Protein AF-A0A6M0SY52-F1 (afdb_monomer_lite)

Foldseek 3Di:
DPQLVVLCVVLVHDPVVLCVQLVDDPVRSVVQVVCVVVVHHGDPSNVVSSVSSSVVSVVVVVVVVVVVVVVVVVVVVVVVVD

Sequence (82 aa):
MKSYPYFRESIGLKGPEIEKLTGYTKQGLYYAFNMIDEGKQPAKKFLVCINSAIDKKIDEETRIYEEKINKLRELKERFKEE

Organism: Clostridium botulinum (NCBI:txid1491)

pLDDT: mean 91.5, std 7.47, range [49.94, 97.69]

Structure (mmCIF, N/CA/C/O backbone):
data_AF-A0A6M0SY52-F1
#
_entry.id   AF-A0A6M0SY52-F1
#
loop_
_atom_site.group_PDB
_atom_site.id
_atom_site.type_symbol
_atom_site.label_atom_id
_atom_site.label_alt_id
_atom_site.label_comp_id
_atom_site.label_asym_id
_atom_site.label_entity_id
_atom_site.label_seq_id
_atom_site.pdbx_PDB_ins_code
_atom_site.Cartn_x
_atom_site.Cartn_y
_atom_site.Cartn_z
_atom_site.occupancy
_atom_site.B_iso_or_equiv
_atom_site.auth_seq_id
_atom_site.auth_comp_id
_atom_site.auth_asym_id
_atom_site.auth_atom_id
_atom_site.pdbx_PDB_model_num
ATOM 1 N N . MET A 1 1 ? 0.001 8.727 -19.634 1.00 61.06 1 MET A N 1
ATOM 2 C CA . MET A 1 1 ? 0.419 8.920 -18.229 1.00 61.06 1 MET A CA 1
ATOM 3 C C . MET A 1 1 ? -0.759 9.290 -17.331 1.00 61.06 1 MET A C 1
ATOM 5 O O . MET A 1 1 ? -0.693 10.277 -16.605 1.00 61.06 1 MET A O 1
ATOM 9 N N . LYS A 1 2 ? -1.840 8.501 -17.349 1.00 78.25 2 LYS A N 1
ATOM 10 C CA . LYS A 1 2 ? -2.972 8.704 -16.422 1.00 78.25 2 LYS A CA 1
ATOM 11 C C . LYS A 1 2 ? -2.913 7.732 -15.241 1.00 78.25 2 LYS A C 1
ATOM 13 O O . LYS A 1 2 ? -3.237 8.135 -14.128 1.00 78.25 2 LYS A O 1
ATOM 18 N N . SER A 1 3 ? -2.400 6.515 -15.447 1.00 84.69 3 SER A N 1
ATOM 19 C CA . SER A 1 3 ? -2.431 5.477 -14.409 1.00 84.69 3 SER A CA 1
ATOM 20 C C . SER A 1 3 ? -1.524 5.745 -13.210 1.00 84.69 3 SER A C 1
ATOM 22 O O . SER A 1 3 ? -1.938 5.474 -12.090 1.00 84.69 3 SER A O 1
ATOM 24 N N . TYR A 1 4 ? -0.318 6.310 -13.383 1.00 89.75 4 TYR A N 1
ATOM 25 C CA . TYR A 1 4 ? 0.560 6.563 -12.226 1.00 89.75 4 TYR A CA 1
ATOM 26 C C . TYR A 1 4 ? 0.050 7.678 -11.293 1.00 89.75 4 TYR A C 1
ATOM 28 O O . TYR A 1 4 ? 0.008 7.449 -10.083 1.00 89.75 4 TYR A O 1
ATOM 36 N N . PRO A 1 5 ? -0.369 8.862 -11.793 1.00 89.94 5 PRO A N 1
ATOM 37 C CA . PRO A 1 5 ? -1.011 9.867 -10.946 1.00 89.94 5 PRO A CA 1
ATOM 38 C C . PRO A 1 5 ? -2.267 9.336 -10.247 1.00 89.94 5 PRO A C 1
ATOM 40 O O . PRO A 1 5 ? -2.397 9.514 -9.040 1.00 89.94 5 PRO A O 1
ATOM 43 N N . TYR A 1 6 ? -3.125 8.617 -10.980 1.00 91.06 6 TYR A N 1
ATOM 44 C CA . TYR A 1 6 ? -4.337 8.011 -10.427 1.00 91.06 6 TYR A CA 1
ATOM 45 C C . TYR A 1 6 ? -4.032 6.979 -9.333 1.00 91.06 6 TYR A C 1
ATOM 47 O O . TYR A 1 6 ? -4.659 6.986 -8.277 1.00 91.06 6 TYR A O 1
ATOM 55 N N . PHE A 1 7 ? -3.031 6.122 -9.543 1.00 91.50 7 PHE A N 1
ATOM 56 C CA . PHE A 1 7 ? -2.573 5.162 -8.540 1.00 91.50 7 PHE A CA 1
ATOM 57 C C . PHE A 1 7 ? -2.084 5.866 -7.272 1.00 91.50 7 PHE A C 1
ATOM 59 O O . PHE A 1 7 ? -2.495 5.510 -6.173 1.00 91.50 7 PHE A O 1
ATOM 66 N N . ARG A 1 8 ? -1.249 6.902 -7.426 1.00 91.81 8 ARG A N 1
ATOM 67 C CA . ARG A 1 8 ? -0.745 7.717 -6.312 1.00 91.81 8 ARG A CA 1
ATOM 68 C C . ARG A 1 8 ? -1.860 8.329 -5.474 1.00 91.81 8 ARG A C 1
ATOM 70 O O . ARG A 1 8 ? -1.775 8.315 -4.251 1.00 91.81 8 ARG A O 1
ATOM 77 N N . GLU A 1 9 ? -2.862 8.886 -6.143 1.00 91.06 9 GLU A N 1
ATOM 78 C CA . GLU A 1 9 ? -4.036 9.470 -5.500 1.00 91.06 9 GLU A CA 1
ATOM 79 C C . GLU A 1 9 ? -4.853 8.399 -4.771 1.00 91.06 9 GLU A C 1
ATOM 81 O O . GLU A 1 9 ? -5.160 8.561 -3.594 1.00 91.06 9 GLU A O 1
ATOM 86 N N . SER A 1 10 ? -5.110 7.269 -5.433 1.00 89.94 10 SER A N 1
ATOM 87 C CA . SER A 1 10 ? -5.956 6.188 -4.912 1.00 89.94 10 SER A CA 1
ATOM 88 C C . SER A 1 10 ? -5.381 5.520 -3.664 1.00 89.94 10 SER A C 1
ATOM 90 O O . SER A 1 10 ? -6.120 5.210 -2.737 1.00 89.94 10 SER A O 1
ATOM 92 N N . ILE A 1 11 ? -4.064 5.306 -3.615 1.00 90.06 11 ILE A N 1
ATOM 93 C CA . ILE A 1 11 ? -3.409 4.717 -2.434 1.00 90.06 11 ILE A CA 1
ATOM 94 C C . ILE A 1 11 ? -3.049 5.768 -1.371 1.00 90.06 11 ILE A C 1
ATOM 96 O O . ILE A 1 11 ? -2.570 5.416 -0.295 1.00 90.06 11 ILE A O 1
ATOM 100 N N . GLY A 1 12 ? -3.218 7.059 -1.676 1.00 90.00 12 GLY A N 1
ATOM 101 C CA . GLY A 1 12 ? -2.914 8.160 -0.763 1.00 90.00 12 GLY A CA 1
ATOM 102 C C . GLY A 1 12 ? -1.428 8.340 -0.428 1.00 90.00 12 GLY A C 1
ATOM 103 O O . GLY A 1 12 ? -1.114 8.938 0.598 1.00 90.00 12 GLY A O 1
ATOM 104 N N . LEU A 1 13 ? -0.505 7.841 -1.261 1.00 88.50 13 LEU A N 1
ATOM 105 C CA . LEU A 1 13 ? 0.942 7.918 -1.012 1.00 88.50 13 LEU A CA 1
ATOM 106 C C . LEU A 1 13 ? 1.641 8.925 -1.933 1.00 88.50 13 LEU A C 1
ATOM 108 O O . LEU A 1 13 ? 1.344 9.071 -3.127 1.00 88.50 13 LEU A O 1
ATOM 112 N N . LYS A 1 14 ? 2.652 9.612 -1.394 1.00 91.25 14 LYS A N 1
ATOM 113 C CA . LYS A 1 14 ? 3.541 10.466 -2.186 1.00 91.25 14 LYS A CA 1
ATOM 114 C C . LYS A 1 14 ? 4.518 9.605 -2.987 1.00 91.25 14 LYS A C 1
ATOM 116 O O . LYS A 1 14 ? 4.870 8.494 -2.611 1.00 91.25 14 LYS A O 1
ATOM 121 N N . GLY A 1 15 ? 5.022 10.162 -4.087 1.00 89.50 15 GLY A N 1
ATOM 122 C CA . GLY A 1 15 ? 5.980 9.486 -4.973 1.00 89.50 15 GLY A CA 1
ATOM 123 C C . GLY A 1 15 ? 7.183 8.893 -4.229 1.00 89.50 15 GLY A C 1
ATOM 124 O O . GLY A 1 15 ? 7.409 7.697 -4.370 1.00 89.50 15 GLY A O 1
ATOM 125 N N . PRO A 1 16 ? 7.872 9.659 -3.359 1.00 93.12 16 PRO A N 1
ATOM 126 C CA . PRO A 1 16 ? 8.999 9.136 -2.585 1.00 93.12 16 PRO A CA 1
ATOM 127 C C . PRO A 1 16 ? 8.645 7.955 -1.669 1.00 93.12 16 PRO A C 1
ATOM 129 O O . PRO A 1 16 ? 9.482 7.091 -1.420 1.00 93.12 16 PRO A O 1
ATOM 132 N N . GLU A 1 17 ? 7.411 7.892 -1.166 1.00 91.75 17 GLU A N 1
ATOM 133 C CA . GLU A 1 17 ? 6.954 6.788 -0.317 1.00 91.75 17 GLU A CA 1
ATOM 134 C C . GLU A 1 17 ? 6.768 5.517 -1.145 1.00 91.75 17 GLU A C 1
ATOM 136 O O . GLU A 1 17 ? 7.211 4.445 -0.741 1.00 91.75 17 GLU A O 1
ATOM 141 N N . ILE A 1 18 ? 6.206 5.646 -2.349 1.00 91.62 18 ILE A N 1
ATOM 142 C CA . ILE A 1 18 ? 6.072 4.533 -3.296 1.00 91.62 18 ILE A CA 1
ATOM 143 C C . ILE A 1 18 ? 7.446 4.046 -3.748 1.00 91.62 18 ILE A C 1
ATOM 145 O O . ILE A 1 18 ? 7.677 2.840 -3.796 1.00 91.62 18 ILE A O 1
ATOM 149 N N . GLU A 1 19 ? 8.380 4.954 -4.037 1.00 93.81 19 GLU A N 1
ATOM 150 C CA . GLU A 1 19 ? 9.761 4.598 -4.384 1.00 93.81 19 GLU A CA 1
ATOM 151 C C . GLU A 1 19 ? 10.416 3.782 -3.258 1.00 93.81 19 GLU A C 1
ATOM 153 O O . GLU A 1 19 ? 11.002 2.730 -3.511 1.00 93.81 19 GLU A O 1
ATOM 158 N N . LYS A 1 20 ? 10.228 4.196 -1.997 1.00 92.25 20 LYS A N 1
ATOM 159 C CA . LYS A 1 20 ? 10.732 3.470 -0.822 1.00 92.25 20 LYS A CA 1
ATOM 160 C C . LYS A 1 20 ? 10.080 2.095 -0.641 1.00 92.25 20 LYS A C 1
ATOM 162 O O . LYS A 1 20 ? 10.777 1.146 -0.295 1.00 92.25 20 LYS A O 1
ATOM 167 N N . LEU A 1 21 ? 8.765 1.983 -0.836 1.00 89.75 21 LEU A N 1
ATOM 168 C CA . LEU A 1 21 ? 8.030 0.723 -0.659 1.00 89.75 21 LEU A CA 1
ATOM 169 C C . LEU A 1 21 ? 8.326 -0.288 -1.765 1.00 89.75 21 LEU A C 1
ATOM 171 O O . LEU A 1 21 ? 8.442 -1.480 -1.506 1.00 89.75 21 LEU A O 1
ATOM 175 N N . THR A 1 22 ? 8.444 0.192 -2.998 1.00 90.75 22 THR A N 1
ATOM 176 C CA . THR A 1 22 ? 8.589 -0.668 -4.177 1.00 90.75 22 THR A CA 1
ATOM 177 C C . THR A 1 22 ? 10.051 -0.922 -4.547 1.00 90.75 22 THR A C 1
ATOM 179 O O . THR A 1 22 ? 10.340 -1.877 -5.265 1.00 90.75 22 THR A O 1
ATOM 182 N N . GLY A 1 23 ? 10.978 -0.071 -4.094 1.00 91.94 23 GLY A N 1
ATOM 183 C CA . GLY A 1 23 ? 12.385 -0.082 -4.504 1.00 91.94 23 GLY A CA 1
ATOM 184 C C . GLY A 1 23 ? 12.618 0.419 -5.935 1.00 91.94 23 GLY A C 1
ATOM 185 O O . GLY A 1 23 ? 13.736 0.322 -6.443 1.00 91.94 23 GLY A O 1
ATOM 186 N N . TYR A 1 24 ? 11.583 0.930 -6.606 1.00 94.19 24 TYR A N 1
ATOM 187 C CA . TYR A 1 24 ? 11.696 1.522 -7.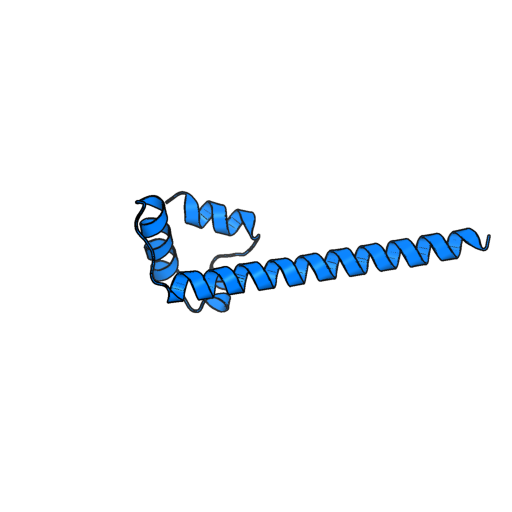935 1.00 94.19 24 TYR A CA 1
ATOM 188 C C . TYR A 1 24 ? 12.022 3.007 -7.832 1.00 94.19 24 TYR A C 1
ATOM 190 O O . TYR A 1 24 ? 11.516 3.708 -6.964 1.00 94.19 24 TYR A O 1
ATOM 198 N N . THR A 1 25 ? 12.822 3.508 -8.770 1.00 95.00 25 THR A N 1
ATOM 199 C CA . THR A 1 25 ? 13.002 4.952 -8.943 1.00 95.00 25 THR A CA 1
ATOM 200 C C . THR A 1 25 ? 11.748 5.568 -9.551 1.00 95.00 25 THR A C 1
ATOM 202 O O . THR A 1 25 ? 10.994 4.893 -10.259 1.00 95.00 25 THR A O 1
ATOM 205 N N . LYS A 1 26 ? 11.573 6.883 -9.389 1.00 93.19 26 LYS A N 1
ATOM 206 C CA . LYS A 1 26 ? 10.537 7.655 -10.088 1.00 93.19 26 LYS A CA 1
ATOM 207 C C . LYS A 1 26 ? 10.453 7.293 -11.575 1.00 93.19 26 LYS A C 1
ATOM 209 O O . LYS A 1 26 ? 9.374 6.978 -12.064 1.00 93.19 26 LYS A O 1
ATOM 214 N N . GLN A 1 27 ? 11.582 7.297 -12.289 1.00 93.81 27 GLN A N 1
ATOM 215 C CA . GLN A 1 27 ? 11.623 6.962 -13.719 1.00 93.81 27 GLN A CA 1
ATOM 216 C C . GLN A 1 27 ? 11.162 5.523 -13.990 1.00 93.81 27 GLN A C 1
ATOM 218 O O . GLN A 1 27 ? 10.377 5.305 -14.910 1.00 93.81 27 GLN A O 1
ATOM 223 N N . GLY A 1 28 ? 11.590 4.559 -13.167 1.00 94.62 28 GLY A N 1
ATOM 224 C CA . GLY A 1 28 ? 11.164 3.164 -13.277 1.00 94.62 28 GLY A CA 1
ATOM 225 C C . GLY A 1 28 ? 9.661 2.979 -13.053 1.00 94.62 28 GLY A C 1
ATOM 226 O O . GLY A 1 28 ? 9.024 2.238 -13.799 1.00 94.62 28 GLY A O 1
ATOM 227 N N . LEU A 1 29 ? 9.082 3.698 -12.086 1.00 94.38 29 LEU A N 1
ATOM 228 C CA . LEU A 1 29 ? 7.635 3.722 -11.857 1.00 94.38 29 LEU A CA 1
ATOM 229 C C . LEU A 1 29 ? 6.902 4.282 -13.081 1.00 94.38 29 LEU A C 1
ATOM 231 O O . LEU A 1 29 ? 6.024 3.619 -13.624 1.00 94.38 29 LEU A O 1
ATOM 235 N N . TYR A 1 30 ? 7.295 5.463 -13.567 1.00 93.50 30 TYR A N 1
ATOM 236 C CA . TYR A 1 30 ? 6.672 6.070 -14.749 1.00 93.50 30 TYR A CA 1
ATOM 237 C C . TYR A 1 30 ? 6.757 5.169 -15.983 1.00 93.50 30 TYR A C 1
ATOM 239 O O . TYR A 1 30 ? 5.777 5.049 -16.713 1.00 93.50 30 TYR A O 1
ATOM 247 N N . TYR A 1 31 ? 7.897 4.514 -16.199 1.00 94.56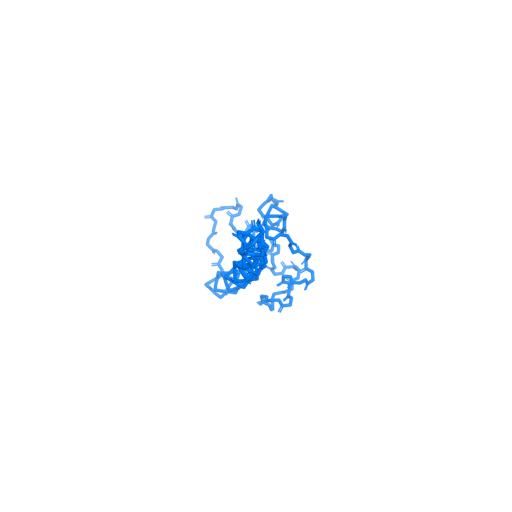 31 TYR A N 1
ATOM 248 C CA . TYR A 1 31 ? 8.066 3.566 -17.295 1.00 94.56 31 TYR A CA 1
ATOM 249 C C . TYR A 1 31 ? 7.103 2.380 -17.174 1.00 94.56 31 TYR A C 1
ATOM 251 O O . TYR A 1 31 ? 6.380 2.074 -18.119 1.00 94.56 31 TYR A O 1
ATOM 259 N N . ALA A 1 32 ? 7.034 1.743 -16.005 1.00 94.75 32 ALA A N 1
ATOM 260 C CA . ALA A 1 32 ? 6.164 0.591 -15.801 1.00 94.75 32 ALA A CA 1
ATOM 261 C C . ALA A 1 32 ? 4.672 0.951 -15.915 1.00 94.75 32 ALA A C 1
ATOM 263 O O . ALA A 1 32 ? 3.911 0.222 -16.547 1.00 94.75 32 ALA A O 1
ATOM 264 N N . PHE A 1 33 ? 4.253 2.100 -15.379 1.00 94.12 33 PHE A N 1
ATOM 265 C CA . PHE A 1 33 ? 2.881 2.586 -15.545 1.00 94.12 33 PHE A CA 1
ATOM 266 C C . PHE A 1 33 ? 2.562 3.001 -16.987 1.00 94.12 33 PHE A C 1
ATOM 268 O O . PHE A 1 33 ? 1.424 2.835 -17.418 1.00 94.12 33 PHE A O 1
ATOM 275 N N . ASN A 1 34 ? 3.540 3.486 -17.756 1.00 94.19 34 ASN A N 1
ATOM 276 C CA . ASN A 1 34 ? 3.357 3.719 -19.190 1.00 94.19 34 ASN A CA 1
ATOM 277 C C . ASN A 1 34 ? 3.127 2.423 -19.959 1.00 94.19 34 ASN A C 1
ATOM 279 O O . ASN A 1 34 ? 2.275 2.395 -20.837 1.00 94.19 34 ASN A O 1
ATOM 283 N N . MET A 1 35 ? 3.845 1.348 -19.620 1.00 93.81 35 MET A N 1
ATOM 284 C CA . MET A 1 35 ? 3.591 0.045 -20.237 1.00 93.81 35 MET A CA 1
ATOM 285 C C . MET A 1 35 ? 2.134 -0.374 -20.027 1.00 93.81 35 MET A C 1
ATOM 287 O O . MET A 1 35 ? 1.487 -0.784 -20.983 1.00 93.81 35 MET A O 1
ATOM 291 N N . ILE A 1 36 ? 1.602 -0.187 -18.814 1.00 91.69 36 ILE A N 1
ATOM 292 C CA . ILE A 1 36 ? 0.193 -0.471 -18.506 1.00 91.69 36 ILE A CA 1
ATOM 293 C C . ILE A 1 36 ? -0.748 0.425 -19.325 1.00 91.69 36 ILE A C 1
ATOM 295 O O . ILE A 1 36 ? -1.679 -0.092 -19.937 1.00 91.69 36 ILE A O 1
ATOM 299 N N . ASP A 1 37 ? -0.495 1.741 -19.377 1.00 92.44 37 ASP A N 1
ATOM 300 C CA . ASP A 1 37 ? -1.277 2.696 -20.188 1.00 92.44 37 ASP A CA 1
ATOM 301 C C . ASP A 1 37 ? -1.307 2.289 -21.681 1.00 92.44 37 ASP A C 1
ATOM 303 O O . ASP A 1 37 ? -2.302 2.512 -22.364 1.00 92.44 37 ASP A O 1
ATOM 307 N N . GLU A 1 38 ? -0.227 1.687 -22.188 1.00 94.56 38 GLU A N 1
ATOM 308 C CA . GLU A 1 38 ? -0.085 1.200 -23.568 1.00 94.56 38 GLU A CA 1
ATOM 309 C C . GLU A 1 38 ? -0.654 -0.216 -23.792 1.00 94.56 38 GLU A C 1
ATOM 311 O O . GLU A 1 38 ? -0.518 -0.765 -24.885 1.00 94.56 38 GLU A O 1
ATOM 316 N N . GLY A 1 39 ? -1.253 -0.844 -22.772 1.00 92.94 39 GLY A N 1
ATOM 317 C CA . GLY A 1 39 ? -1.757 -2.221 -22.843 1.00 92.94 39 GLY A CA 1
ATOM 318 C C . GLY A 1 39 ? -0.660 -3.294 -22.852 1.00 92.94 39 GLY A C 1
ATOM 319 O O . GLY A 1 39 ? -0.926 -4.455 -23.161 1.00 92.94 39 GLY A O 1
ATOM 320 N N . LYS A 1 40 ? 0.581 -2.928 -22.518 1.00 94.69 40 LYS A N 1
ATOM 321 C CA . LYS A 1 40 ? 1.721 -3.842 -22.387 1.00 94.69 40 LYS A CA 1
ATOM 322 C C . LYS A 1 40 ? 1.841 -4.348 -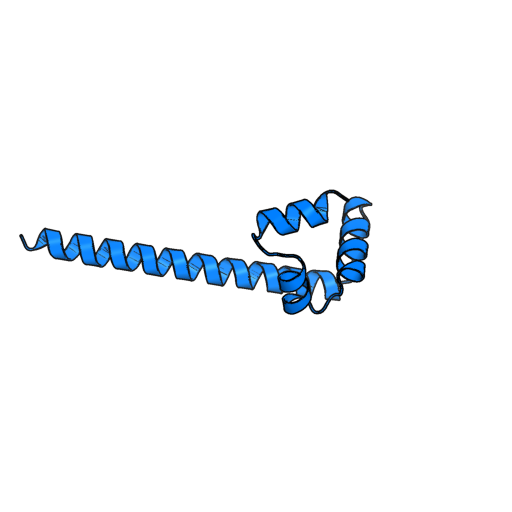20.954 1.00 94.69 40 LYS A C 1
ATOM 324 O O . LYS A 1 40 ? 1.535 -3.654 -19.986 1.00 94.69 40 LYS A O 1
ATOM 329 N N . GLN A 1 41 ? 2.374 -5.557 -20.810 1.00 92.62 41 GLN A N 1
ATOM 330 C CA . GLN A 1 41 ? 2.610 -6.142 -19.497 1.00 92.62 41 GLN A CA 1
ATOM 331 C C . GLN A 1 41 ? 3.923 -5.608 -18.892 1.00 92.62 41 GLN A C 1
ATOM 333 O O . GLN A 1 41 ? 4.986 -5.812 -19.484 1.00 92.62 41 GLN A O 1
ATOM 338 N N . PRO A 1 42 ? 3.894 -4.950 -17.718 1.00 93.44 42 PRO A N 1
ATOM 339 C CA . PRO A 1 42 ? 5.111 -4.558 -17.016 1.00 93.44 42 PRO A CA 1
ATOM 340 C C . PRO A 1 42 ? 5.836 -5.786 -16.444 1.00 93.44 42 PRO A C 1
ATOM 342 O O . PRO A 1 42 ? 5.294 -6.890 -16.364 1.00 93.44 42 PRO A O 1
ATOM 345 N N . ALA A 1 43 ? 7.077 -5.595 -15.994 1.00 93.88 43 ALA A N 1
ATOM 346 C CA . ALA A 1 43 ? 7.867 -6.674 -15.408 1.00 93.88 43 ALA A CA 1
ATOM 347 C C . ALA A 1 43 ? 7.156 -7.330 -14.207 1.00 93.88 43 ALA A C 1
ATOM 349 O O . ALA A 1 43 ? 6.618 -6.643 -13.339 1.00 93.88 43 ALA A O 1
ATOM 350 N N . LYS A 1 44 ? 7.246 -8.662 -14.078 1.00 94.31 44 LYS A N 1
ATOM 351 C CA . LYS A 1 44 ? 6.667 -9.403 -12.938 1.00 94.31 44 LYS A CA 1
ATOM 352 C C . LYS A 1 44 ? 7.119 -8.846 -11.584 1.00 94.31 44 LYS A C 1
ATOM 354 O O . LYS A 1 44 ? 6.313 -8.726 -10.669 1.00 94.31 44 LYS A O 1
ATOM 359 N N . LYS A 1 45 ? 8.396 -8.459 -11.471 1.00 93.69 45 LYS A N 1
ATOM 360 C CA . LYS A 1 45 ? 8.950 -7.832 -10.261 1.00 93.69 45 LYS A CA 1
ATOM 361 C C . LYS A 1 45 ? 8.214 -6.539 -9.895 1.00 93.69 45 LYS A C 1
ATOM 363 O O . LYS A 1 45 ? 7.929 -6.328 -8.725 1.00 93.69 45 LYS A O 1
ATOM 368 N N . PHE A 1 46 ? 7.860 -5.720 -10.885 1.00 94.19 46 PHE A N 1
ATOM 369 C CA . PHE A 1 46 ? 7.119 -4.481 -10.655 1.00 94.19 46 PHE A CA 1
ATOM 370 C C . PHE A 1 46 ? 5.734 -4.775 -10.077 1.00 94.19 46 PHE A C 1
ATOM 372 O O . PHE A 1 46 ? 5.359 -4.173 -9.076 1.00 94.19 46 PHE A O 1
ATOM 379 N N . LEU A 1 47 ? 5.019 -5.750 -10.650 1.00 93.31 47 LEU A N 1
ATOM 380 C CA . LEU A 1 47 ? 3.700 -6.163 -10.162 1.00 93.31 47 LEU A CA 1
ATOM 381 C C . LEU A 1 47 ? 3.756 -6.653 -8.709 1.00 93.31 47 LEU A C 1
ATOM 383 O O . LEU A 1 47 ? 2.943 -6.236 -7.894 1.00 93.31 47 LEU A O 1
ATOM 387 N N . VAL A 1 48 ? 4.749 -7.480 -8.367 1.00 94.50 48 VAL A N 1
ATOM 388 C CA . VAL A 1 48 ? 4.950 -7.961 -6.989 1.00 94.50 48 VAL A CA 1
ATOM 389 C C . VAL A 1 48 ? 5.204 -6.796 -6.026 1.00 94.50 48 VAL A C 1
ATOM 391 O O . VAL A 1 48 ? 4.576 -6.720 -4.974 1.00 94.50 48 VAL A O 1
ATOM 394 N N . CYS A 1 49 ? 6.092 -5.867 -6.388 1.00 93.75 49 CYS A N 1
ATOM 395 C CA . CYS A 1 49 ? 6.426 -4.720 -5.544 1.00 93.75 49 CYS A CA 1
ATOM 396 C C . CYS A 1 49 ? 5.242 -3.759 -5.351 1.00 93.75 49 CYS A C 1
ATOM 398 O O . CYS A 1 49 ? 5.030 -3.269 -4.245 1.00 93.75 49 CYS A O 1
ATOM 400 N N . ILE A 1 50 ? 4.465 -3.491 -6.405 1.00 92.94 50 ILE A N 1
ATOM 401 C CA . ILE A 1 50 ? 3.284 -2.621 -6.320 1.00 92.94 50 ILE A CA 1
ATOM 402 C C . ILE A 1 50 ? 2.174 -3.273 -5.498 1.00 92.94 50 ILE A C 1
ATOM 404 O O . ILE A 1 50 ? 1.595 -2.596 -4.654 1.00 92.94 50 ILE A O 1
ATOM 408 N N . ASN A 1 51 ? 1.928 -4.573 -5.671 1.00 92.88 51 ASN A N 1
ATOM 409 C CA . ASN A 1 51 ? 0.952 -5.289 -4.848 1.00 92.88 51 ASN A CA 1
ATOM 410 C C . ASN A 1 51 ? 1.340 -5.255 -3.370 1.00 92.88 51 ASN A C 1
ATOM 412 O O . ASN A 1 51 ? 0.509 -4.917 -2.542 1.00 92.88 51 ASN A O 1
ATOM 416 N N . SER A 1 52 ? 2.619 -5.452 -3.043 1.00 91.19 52 SER A N 1
ATOM 417 C CA . SER A 1 52 ? 3.086 -5.318 -1.659 1.00 91.19 52 SER A CA 1
ATOM 418 C C . SER A 1 52 ? 2.854 -3.913 -1.080 1.00 91.19 52 SER A C 1
ATOM 420 O O . SER A 1 52 ? 2.536 -3.779 0.102 1.00 91.19 52 SER A O 1
ATOM 422 N N . ALA A 1 53 ? 2.980 -2.857 -1.893 1.00 90.19 53 ALA A N 1
ATOM 423 C CA . ALA A 1 53 ? 2.658 -1.499 -1.458 1.00 90.19 53 ALA A CA 1
ATOM 424 C C . ALA A 1 53 ? 1.149 -1.307 -1.210 1.00 90.19 53 ALA A C 1
ATOM 426 O O . ALA A 1 53 ? 0.781 -0.600 -0.272 1.00 90.19 53 ALA A O 1
ATOM 427 N N . ILE A 1 54 ? 0.293 -1.945 -2.016 1.00 93.62 54 ILE A N 1
ATOM 428 C CA . ILE A 1 54 ? -1.167 -1.944 -1.839 1.00 93.62 54 ILE A CA 1
ATOM 429 C C . ILE A 1 54 ? -1.554 -2.718 -0.575 1.00 93.62 54 ILE A C 1
ATOM 431 O O . ILE A 1 54 ? -2.273 -2.171 0.256 1.00 93.62 54 ILE A O 1
ATOM 435 N N . ASP A 1 55 ? -1.034 -3.933 -0.390 1.00 92.75 55 ASP A N 1
ATOM 436 C CA . ASP A 1 55 ? -1.319 -4.781 0.775 1.00 92.75 55 ASP A CA 1
ATOM 437 C C . ASP A 1 55 ? -0.973 -4.050 2.073 1.00 92.75 55 ASP A C 1
ATOM 439 O O . ASP A 1 55 ? -1.789 -3.948 2.985 1.00 92.75 55 ASP A O 1
ATOM 443 N N . LYS A 1 56 ? 0.197 -3.404 2.114 1.00 89.50 56 LYS A N 1
ATOM 444 C CA . LYS A 1 56 ? 0.595 -2.597 3.268 1.00 89.50 56 LYS A CA 1
ATOM 445 C C . LYS A 1 56 ? -0.383 -1.457 3.557 1.00 89.50 56 LYS A C 1
ATOM 447 O O . LYS A 1 56 ? -0.588 -1.110 4.720 1.00 89.50 56 LYS A O 1
ATOM 452 N N . LYS A 1 57 ? -0.957 -0.846 2.516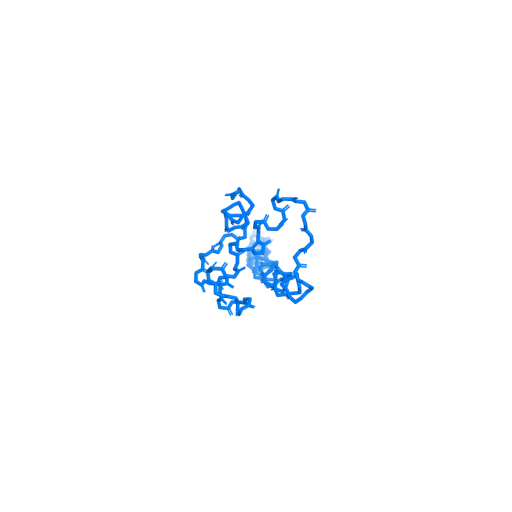 1.00 89.88 57 LYS A N 1
ATOM 453 C CA . LYS A 1 57 ? -1.940 0.225 2.692 1.00 89.88 57 LYS A CA 1
ATOM 454 C C . LYS A 1 57 ? -3.275 -0.319 3.199 1.00 89.88 57 LYS A C 1
ATOM 456 O O . LYS A 1 57 ? -3.879 0.306 4.064 1.00 89.88 57 LYS A O 1
ATOM 461 N N . ILE A 1 58 ? -3.693 -1.491 2.721 1.00 93.62 58 ILE A N 1
ATOM 462 C CA . ILE A 1 58 ? -4.867 -2.209 3.235 1.00 93.62 58 ILE A CA 1
ATOM 463 C C . ILE A 1 58 ? -4.693 -2.506 4.728 1.00 93.62 58 ILE A C 1
ATOM 465 O O . ILE A 1 58 ? -5.592 -2.194 5.508 1.00 93.62 58 ILE A O 1
ATOM 469 N N . ASP A 1 59 ? -3.541 -3.037 5.138 1.00 93.62 59 ASP A N 1
ATOM 470 C CA . ASP A 1 59 ? -3.262 -3.364 6.542 1.00 93.62 59 ASP A CA 1
ATOM 471 C C . ASP A 1 59 ? -3.278 -2.117 7.439 1.00 93.62 59 ASP A C 1
ATOM 473 O O . ASP A 1 59 ? -3.846 -2.127 8.534 1.00 93.62 59 ASP A O 1
ATOM 477 N N . GLU A 1 60 ? -2.674 -1.018 6.976 1.00 92.31 60 GLU A N 1
ATOM 478 C CA . GLU A 1 60 ? -2.645 0.246 7.714 1.00 92.31 60 GLU A CA 1
ATOM 479 C C . GLU A 1 60 ? -4.051 0.819 7.924 1.00 92.31 60 GLU A C 1
ATOM 481 O O . GLU A 1 60 ? -4.411 1.147 9.057 1.00 92.31 60 GLU A O 1
ATOM 486 N N . GLU A 1 61 ? -4.846 0.919 6.854 1.00 93.81 61 GLU A N 1
ATOM 487 C CA . GLU A 1 61 ? -6.224 1.410 6.933 1.00 93.81 61 GLU A CA 1
ATOM 488 C C . GLU A 1 61 ? -7.073 0.495 7.819 1.00 93.81 61 GLU A C 1
ATOM 490 O O . GLU A 1 61 ? -7.772 0.977 8.710 1.00 93.81 61 GLU A O 1
ATOM 495 N N . THR A 1 62 ? -6.958 -0.826 7.643 1.00 96.12 62 THR A N 1
ATOM 496 C CA . THR A 1 62 ? -7.686 -1.815 8.452 1.00 96.12 62 THR A CA 1
ATOM 497 C C . THR A 1 62 ? -7.418 -1.598 9.934 1.00 96.12 62 THR A C 1
ATOM 499 O O . THR A 1 62 ? -8.364 -1.431 10.703 1.00 96.12 62 THR A O 1
ATOM 502 N N . ARG A 1 63 ? -6.147 -1.472 10.332 1.00 96.44 63 ARG A N 1
ATOM 503 C CA . ARG A 1 63 ? -5.775 -1.223 11.730 1.00 96.44 63 ARG A CA 1
ATOM 504 C C . ARG A 1 63 ? -6.366 0.084 12.267 1.00 96.44 63 ARG A C 1
ATOM 506 O O . ARG A 1 63 ? -6.885 0.108 13.380 1.00 96.44 63 ARG A O 1
ATOM 513 N N . ILE A 1 64 ? -6.324 1.170 11.488 1.00 96.19 64 ILE A N 1
ATOM 514 C CA . ILE A 1 64 ? -6.899 2.467 11.889 1.00 96.19 64 ILE A CA 1
ATOM 515 C C . ILE A 1 64 ? -8.410 2.340 12.130 1.00 96.19 64 ILE A C 1
ATOM 517 O O . ILE A 1 64 ? -8.935 2.849 13.127 1.00 96.19 64 ILE A O 1
ATOM 521 N N . TYR A 1 65 ? -9.124 1.661 11.231 1.00 96.56 65 TYR A N 1
ATOM 522 C CA . TYR A 1 65 ? -10.564 1.464 11.370 1.00 96.56 65 TYR A CA 1
ATOM 523 C C . TYR A 1 65 ? -10.916 0.510 12.514 1.00 96.56 65 TYR A C 1
ATOM 525 O O . TYR A 1 65 ? -11.875 0.781 13.238 1.00 96.56 65 TYR A O 1
ATOM 533 N N . GLU A 1 66 ? -10.137 -0.547 12.738 1.00 97.50 66 GLU A N 1
ATOM 534 C CA . GLU A 1 66 ? -10.301 -1.448 13.883 1.00 97.50 66 GLU A CA 1
ATOM 535 C C . GLU A 1 66 ? -10.125 -0.711 15.214 1.00 97.50 66 GLU A C 1
ATOM 537 O O . GLU A 1 66 ? -10.981 -0.813 16.096 1.00 97.50 66 GLU A O 1
ATOM 542 N N . GLU A 1 67 ? -9.080 0.111 15.347 1.00 97.38 67 GLU A N 1
ATOM 543 C CA . GLU A 1 67 ? -8.872 0.951 16.531 1.00 97.38 67 GLU A CA 1
ATOM 544 C C . GLU A 1 67 ? -10.047 1.910 16.762 1.00 97.38 67 GLU A C 1
ATOM 546 O O . GLU A 1 67 ? -10.511 2.083 17.893 1.00 97.38 67 GLU A O 1
ATOM 551 N N . LYS A 1 68 ? -10.567 2.523 15.692 1.00 97.62 68 LYS A N 1
ATOM 552 C CA . LYS A 1 68 ? -11.735 3.410 15.772 1.00 97.62 68 LYS A CA 1
ATOM 553 C C . LYS A 1 68 ? -12.986 2.657 16.226 1.00 97.62 68 LYS A C 1
ATOM 555 O O . LYS A 1 68 ? -13.725 3.165 17.068 1.00 97.62 68 LYS A O 1
ATOM 560 N N . ILE A 1 69 ? -13.222 1.458 15.696 1.00 97.69 69 ILE A N 1
ATOM 561 C CA . ILE A 1 69 ? -14.353 0.607 16.082 1.00 97.69 69 ILE A CA 1
ATOM 562 C C . ILE A 1 69 ? -14.246 0.208 17.555 1.00 97.69 69 ILE A C 1
ATOM 564 O O . ILE A 1 69 ? -15.240 0.295 18.274 1.00 97.69 69 ILE A O 1
ATOM 568 N N . ASN A 1 70 ? -13.059 -0.178 18.023 1.00 97.31 70 ASN A N 1
ATOM 569 C CA . ASN A 1 70 ? -12.850 -0.562 19.418 1.00 97.31 70 ASN A CA 1
ATOM 570 C C . ASN A 1 70 ? -13.127 0.606 20.373 1.00 97.31 70 ASN A C 1
ATOM 572 O O . ASN A 1 70 ? -13.894 0.439 21.318 1.00 97.31 70 ASN A O 1
ATOM 576 N N . LYS A 1 71 ? -12.651 1.819 20.060 1.00 96.75 71 LYS A N 1
ATOM 577 C CA . LYS A 1 71 ? -12.981 3.028 20.842 1.00 96.75 71 LYS A CA 1
ATOM 578 C C . LYS A 1 71 ? -14.488 3.297 20.906 1.00 96.75 71 LYS A C 1
ATOM 580 O O . LYS A 1 71 ? -15.008 3.658 21.957 1.00 96.75 71 LYS A O 1
ATOM 585 N N . LEU A 1 72 ? -15.209 3.117 19.796 1.00 96.50 72 LEU A N 1
ATOM 586 C CA . LEU A 1 72 ? -16.668 3.284 19.770 1.00 96.50 72 LEU A CA 1
ATOM 587 C C . LEU A 1 72 ? -17.395 2.211 20.594 1.00 96.50 72 LEU A C 1
ATOM 589 O O . LEU A 1 72 ? -18.414 2.515 21.215 1.00 96.50 72 LEU A O 1
ATOM 593 N N . ARG A 1 73 ? -16.885 0.972 20.619 1.00 95.62 73 ARG A N 1
ATOM 594 C CA . ARG A 1 73 ? -17.417 -0.108 21.466 1.00 95.62 73 ARG A CA 1
ATOM 595 C C . ARG A 1 73 ? -17.227 0.207 22.947 1.00 95.62 73 ARG A C 1
ATOM 597 O O . ARG A 1 73 ? -18.215 0.176 23.671 1.00 95.62 73 ARG A O 1
ATOM 604 N N . GLU A 1 74 ? -16.024 0.613 23.353 1.00 95.44 74 GLU A N 1
ATOM 605 C CA . GLU A 1 74 ? -15.735 1.018 24.736 1.00 95.44 74 GLU A CA 1
ATOM 606 C C . GLU A 1 74 ? -16.641 2.168 25.195 1.00 95.44 74 GLU A C 1
ATOM 608 O O . GLU A 1 74 ? -17.193 2.133 26.292 1.00 95.44 74 GLU A O 1
ATOM 613 N N . LEU A 1 75 ? -16.843 3.184 24.347 1.00 95.75 75 LEU A N 1
ATOM 614 C CA . LEU A 1 75 ? -17.761 4.285 24.650 1.00 95.75 75 LEU A CA 1
ATOM 615 C C . LEU A 1 75 ? -19.202 3.791 24.825 1.00 95.75 75 LEU A C 1
ATOM 617 O O . LEU A 1 75 ? -19.870 4.180 25.778 1.00 95.75 75 LEU A O 1
ATOM 621 N N . LYS A 1 76 ? -19.680 2.916 23.931 1.00 94.44 76 LYS A N 1
ATOM 622 C CA . LYS A 1 76 ? -21.031 2.346 24.016 1.00 94.44 76 LYS A CA 1
ATOM 623 C C . LYS A 1 76 ? -21.237 1.521 25.288 1.00 94.44 76 LYS A C 1
ATOM 625 O O . LYS A 1 76 ? -22.347 1.513 25.808 1.00 94.44 76 LYS A O 1
ATOM 630 N N . GLU A 1 77 ? -20.216 0.806 25.753 1.00 93.12 77 GLU A N 1
ATOM 631 C CA . GLU A 1 77 ? -20.282 0.041 27.003 1.00 93.12 77 GLU A CA 1
ATOM 632 C C . GLU A 1 77 ? -20.352 0.959 28.224 1.00 93.12 77 GLU A C 1
ATOM 634 O O . GLU A 1 77 ? -21.212 0.749 29.072 1.00 93.12 77 GLU A O 1
ATOM 639 N N . ARG A 1 78 ? -19.559 2.038 28.264 1.00 92.38 78 ARG A N 1
ATOM 640 C CA . ARG A 1 78 ? -19.606 3.015 29.368 1.00 92.38 78 ARG A CA 1
ATOM 641 C C . ARG A 1 78 ? -20.988 3.646 29.553 1.00 92.38 78 ARG A C 1
ATOM 643 O O . ARG A 1 78 ? -21.454 3.755 30.675 1.00 92.38 78 ARG A O 1
ATOM 650 N N . PHE A 1 79 ? -21.663 4.014 28.463 1.00 90.00 79 PHE A N 1
ATOM 651 C CA . PHE A 1 79 ? -23.008 4.611 28.513 1.00 90.00 79 PHE A CA 1
ATOM 652 C C . PHE A 1 79 ? -24.155 3.587 28.628 1.00 90.00 79 PHE A C 1
ATOM 654 O O . PHE A 1 79 ? -25.316 3.965 28.503 1.00 90.00 79 PHE A O 1
ATOM 661 N N . LYS A 1 80 ? -23.868 2.288 28.790 1.00 79.88 80 LYS A N 1
ATOM 662 C CA . LYS A 1 80 ? -24.887 1.268 29.108 1.00 79.88 80 LYS A CA 1
ATOM 663 C C . LYS A 1 80 ? -25.044 1.025 30.610 1.00 79.88 80 LYS A C 1
ATOM 665 O O . LYS A 1 80 ? -26.027 0.400 30.997 1.00 79.88 80 LYS A O 1
ATOM 670 N N . GLU A 1 81 ? -24.057 1.428 31.407 1.00 60.72 81 GLU A N 1
ATOM 671 C CA . GLU A 1 81 ? -24.027 1.232 32.863 1.00 60.72 81 GLU A CA 1
ATOM 672 C C . GLU A 1 81 ? -24.534 2.461 33.649 1.00 60.72 81 GLU A C 1
ATOM 674 O O . GLU A 1 8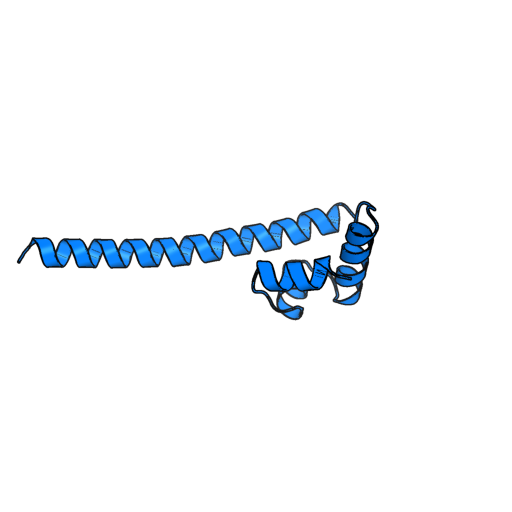1 ? -24.621 2.396 34.874 1.00 60.72 81 GLU A O 1
ATOM 679 N N . GLU A 1 82 ? -24.914 3.541 32.952 1.00 49.94 82 GLU A N 1
ATOM 680 C CA . GLU A 1 82 ? -25.699 4.684 33.464 1.00 49.9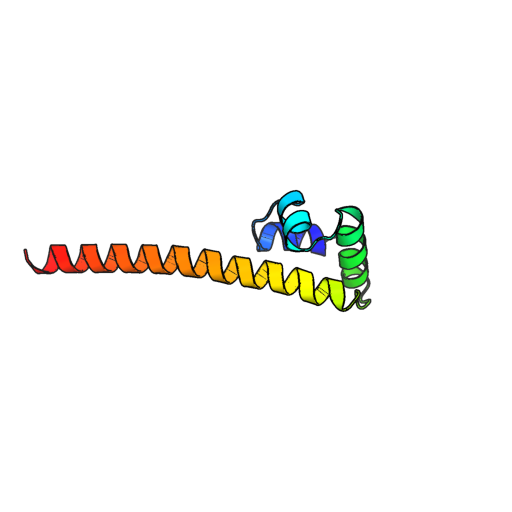4 82 GLU A CA 1
ATOM 681 C C . GLU A 1 82 ? -27.180 4.550 33.077 1.00 49.94 82 GLU A C 1
ATOM 683 O O . GLU A 1 82 ? -28.040 4.883 33.927 1.00 49.94 82 GLU A O 1
#

Secondary structure (DSSP, 8-state):
--HHHHHHHHTT--HHHHHHHH---HHHHHHHHHHHHTTPPPPHHHHHHHHHHHHHHHHHHHHHHHHHHHHHHHHHHHTT--

Radius of gyration: 18.5 Å; chains: 1; bounding box: 39×20×57 Å